Protein AF-A0A7X9WNB0-F1 (afdb_monomer_lite)

Radius of gyration: 32.11 Å; chains: 1; bounding box: 47×57×97 Å

Foldseek 3Di:
DDDDDDDDDDDDDPPPDPPPPPDPDDDPQAWDWDFDADPPDPPRTDIDTGGPVVVCVVVVVVPPDDPDPPPDDD

Structure (mmCIF, N/CA/C/O backbone):
data_AF-A0A7X9WNB0-F1
#
_entry.id   AF-A0A7X9WNB0-F1
#
loop_
_atom_site.group_PDB
_atom_site.id
_atom_site.type_symbol
_atom_site.label_atom_id
_atom_site.label_alt_id
_atom_site.label_comp_id
_atom_site.label_asym_id
_atom_site.label_entity_id
_atom_site.label_seq_id
_atom_site.pdbx_PDB_ins_code
_atom_site.Cartn_x
_atom_site.Cartn_y
_atom_site.Cartn_z
_atom_site.occupancy
_atom_site.B_iso_or_equiv
_atom_site.auth_seq_id
_atom_site.auth_comp_id
_atom_site.auth_asym_id
_atom_site.auth_atom_id
_atom_site.pdbx_PDB_model_num
ATOM 1 N N . MET A 1 1 ? -4.286 24.916 72.323 1.00 50.78 1 MET A N 1
ATOM 2 C CA . MET A 1 1 ? -5.762 24.917 72.293 1.00 50.78 1 MET A CA 1
ATOM 3 C C . MET A 1 1 ? -6.211 26.014 71.339 1.00 50.78 1 MET A C 1
ATOM 5 O O . MET A 1 1 ? -6.143 27.165 71.724 1.00 50.78 1 MET A O 1
ATOM 9 N N . PHE A 1 2 ? -6.533 25.666 70.091 1.00 51.72 2 PHE A N 1
ATOM 10 C CA . PHE A 1 2 ? -7.614 26.252 69.283 1.00 51.72 2 PHE A CA 1
ATOM 11 C C . PHE A 1 2 ? -7.740 25.396 68.018 1.00 51.72 2 PHE A C 1
ATOM 13 O O . PHE A 1 2 ? -6.908 25.434 67.117 1.00 51.72 2 PHE A O 1
ATOM 20 N N . VAL A 1 3 ? -8.742 24.524 68.051 1.00 57.94 3 VAL A N 1
ATOM 21 C CA . VAL A 1 3 ? -9.186 23.672 66.951 1.00 57.94 3 VAL A CA 1
ATOM 22 C C . VAL A 1 3 ? -9.988 24.561 66.005 1.00 57.94 3 VAL A C 1
ATOM 24 O O . VAL A 1 3 ? -10.976 25.145 66.436 1.00 57.94 3 VAL A O 1
ATOM 27 N N . PHE A 1 4 ? -9.597 24.650 64.736 1.00 55.28 4 PHE A N 1
ATOM 28 C CA . PHE A 1 4 ? -10.479 25.135 63.673 1.00 55.28 4 PHE A CA 1
ATOM 29 C C . PHE A 1 4 ? -10.512 24.093 62.557 1.00 55.28 4 PHE A C 1
ATOM 31 O O . PHE A 1 4 ? -9.762 24.140 61.586 1.00 55.28 4 PHE A O 1
ATOM 38 N N . ALA A 1 5 ? -11.375 23.098 62.761 1.00 61.12 5 ALA A N 1
ATOM 39 C CA . ALA A 1 5 ? -11.783 22.142 61.748 1.00 61.12 5 ALA A CA 1
ATOM 40 C C . ALA 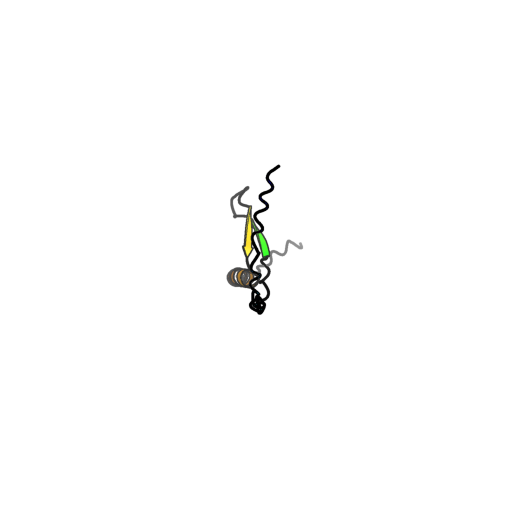A 1 5 ? -12.812 22.822 60.833 1.00 61.12 5 ALA A C 1
ATOM 42 O O . ALA A 1 5 ? -13.977 22.969 61.198 1.00 61.12 5 ALA A O 1
ATOM 43 N N . VAL A 1 6 ? -12.378 23.269 59.654 1.00 68.56 6 VAL A N 1
ATOM 44 C CA . VAL A 1 6 ? -13.286 23.736 58.600 1.00 68.56 6 VAL A CA 1
ATOM 45 C C . VAL A 1 6 ? -13.755 22.511 57.820 1.00 68.56 6 VAL A C 1
ATOM 47 O O . VAL A 1 6 ? -13.040 21.978 56.976 1.00 68.56 6 VAL A O 1
ATOM 50 N N . VAL A 1 7 ? -14.955 22.036 58.153 1.00 65.25 7 VAL A N 1
ATOM 51 C CA . VAL A 1 7 ? -15.663 20.977 57.426 1.00 65.25 7 VAL A CA 1
ATOM 52 C C . VAL A 1 7 ? -16.343 21.622 56.216 1.00 65.25 7 VAL A C 1
ATOM 54 O O . VAL A 1 7 ? -17.369 22.281 56.358 1.00 65.25 7 VAL A O 1
ATOM 57 N N . MET A 1 8 ? -15.761 21.471 55.024 1.00 61.62 8 MET A N 1
ATOM 58 C CA . MET A 1 8 ? -16.448 21.789 53.768 1.00 61.62 8 MET A CA 1
ATOM 59 C C . MET A 1 8 ? -17.307 20.592 53.348 1.00 61.62 8 MET A C 1
ATOM 61 O O . MET A 1 8 ? -16.790 19.527 53.016 1.00 61.62 8 MET A O 1
ATOM 65 N N . SER A 1 9 ? -18.627 20.776 53.376 1.00 54.00 9 SER A N 1
ATOM 66 C CA . SER A 1 9 ? -19.612 19.812 52.884 1.00 54.00 9 SER A CA 1
ATOM 67 C C . SER A 1 9 ? -19.479 19.623 51.371 1.00 54.00 9 SER A C 1
ATOM 69 O O . SER A 1 9 ? -19.638 20.573 50.604 1.00 54.00 9 SER A O 1
ATOM 71 N N . LEU A 1 10 ? -19.220 18.388 50.938 1.00 56.97 10 LEU A N 1
ATOM 72 C CA . LEU A 1 10 ? -19.278 17.992 49.532 1.00 56.97 10 LEU A CA 1
ATOM 73 C C . LEU A 1 10 ? -20.747 17.914 49.089 1.00 56.97 10 LEU A C 1
ATOM 75 O O . LEU A 1 10 ? -21.492 17.044 49.538 1.00 56.97 10 LEU A O 1
ATOM 79 N N . ALA A 1 11 ? -21.156 18.800 48.180 1.00 54.25 11 ALA A N 1
ATOM 80 C CA . ALA A 1 11 ? -22.393 18.641 47.428 1.00 54.25 11 ALA A CA 1
ATOM 81 C C . ALA A 1 11 ? -22.202 17.520 46.392 1.00 54.25 11 ALA A C 1
ATOM 83 O O . ALA A 1 11 ? -21.486 17.684 45.404 1.00 54.25 11 ALA A O 1
ATOM 84 N N . ALA A 1 12 ? -22.820 16.366 46.638 1.00 57.28 12 ALA A N 1
ATOM 85 C CA . ALA A 1 12 ? -22.878 15.266 45.687 1.00 57.28 12 ALA A CA 1
ATOM 86 C C . ALA A 1 12 ? -23.871 15.617 44.568 1.00 57.28 12 ALA A C 1
ATOM 88 O O . ALA A 1 12 ? -25.083 15.495 44.733 1.00 57.28 12 ALA A O 1
ATOM 89 N N . ILE A 1 13 ? -23.357 16.080 43.431 1.00 60.25 13 ILE A N 1
ATOM 90 C CA . ILE A 1 13 ? -24.137 16.185 42.199 1.00 60.25 13 ILE A CA 1
ATOM 91 C C . ILE A 1 13 ? -24.332 14.775 41.629 1.00 60.25 13 ILE A C 1
ATOM 93 O O . ILE A 1 13 ? -23.380 14.103 41.235 1.00 60.25 13 ILE A O 1
ATOM 97 N N . ALA A 1 14 ? -25.571 14.294 41.625 1.00 51.44 14 ALA A N 1
ATOM 98 C CA . ALA A 1 14 ? -25.934 13.086 40.901 1.00 51.44 14 ALA A CA 1
ATOM 99 C C . ALA A 1 14 ? -25.737 13.365 39.404 1.00 51.44 14 ALA A C 1
ATOM 101 O O . ALA A 1 14 ? -26.493 14.121 38.797 1.00 51.44 14 ALA A O 1
ATOM 102 N N . GLN A 1 15 ? -24.659 12.829 38.833 1.00 59.66 15 GLN A N 1
ATOM 103 C CA . GLN A 1 15 ? -24.425 12.875 37.397 1.00 59.66 15 GLN A CA 1
ATOM 104 C C . GLN A 1 15 ? -25.293 11.791 36.763 1.00 59.66 15 GLN A C 1
ATOM 106 O O . GLN A 1 15 ? -24.972 10.607 36.855 1.00 59.66 15 GLN A O 1
ATOM 111 N N . ASP A 1 16 ? -26.399 12.205 36.145 1.00 59.34 16 ASP A N 1
ATOM 112 C CA . ASP A 1 16 ? -27.103 11.401 35.150 1.00 59.34 16 ASP A CA 1
ATOM 113 C C . ASP A 1 16 ? -26.093 11.082 34.042 1.00 59.34 16 ASP A C 1
ATOM 115 O O . ASP A 1 16 ? -25.717 11.936 33.233 1.00 59.34 16 ASP A O 1
ATOM 119 N N . ALA A 1 17 ? -25.539 9.872 34.093 1.00 65.75 17 ALA A N 1
ATOM 120 C CA . ALA A 1 17 ? -24.554 9.426 33.131 1.00 65.75 17 ALA A CA 1
ATOM 121 C C . ALA A 1 17 ? -25.262 9.253 31.779 1.00 65.75 17 ALA A C 1
ATOM 123 O O . ALA A 1 17 ? -26.194 8.449 31.688 1.00 65.75 17 ALA A O 1
ATOM 124 N N . PRO A 1 18 ? -24.845 9.960 30.713 1.00 61.81 18 PRO A N 1
ATOM 125 C CA . PRO A 1 18 ? -25.395 9.704 29.396 1.00 61.81 18 PRO A CA 1
ATOM 126 C C . PRO A 1 18 ? -25.060 8.261 29.022 1.00 61.81 18 PRO A C 1
ATOM 128 O O . PRO A 1 18 ? -23.889 7.872 28.986 1.00 61.81 18 PRO A O 1
ATOM 131 N N . VAL A 1 19 ? -26.097 7.462 28.763 1.00 61.66 19 VAL A N 1
ATOM 132 C CA . VAL A 1 19 ? -25.959 6.126 28.185 1.00 61.66 19 VAL A CA 1
ATOM 133 C C . VAL A 1 19 ? -25.261 6.300 26.841 1.00 61.66 19 VAL A C 1
ATOM 135 O O . VAL A 1 19 ? -25.860 6.719 25.852 1.00 61.66 19 VAL A O 1
ATOM 138 N N . GLN A 1 20 ? -23.957 6.030 26.826 1.00 64.00 20 GLN A N 1
ATOM 139 C CA . GLN A 1 20 ? -23.172 5.989 25.607 1.00 64.00 20 GLN A CA 1
ATOM 140 C C . GLN A 1 20 ? -23.593 4.735 24.854 1.00 64.00 20 GLN A C 1
ATOM 142 O O . GLN A 1 20 ? -23.090 3.638 25.099 1.00 64.00 20 GLN A O 1
ATOM 147 N N . THR A 1 21 ? -24.557 4.896 23.951 1.00 62.69 21 THR A N 1
ATOM 148 C CA . THR A 1 21 ? -24.812 3.930 22.889 1.00 62.69 21 THR A CA 1
ATOM 149 C C . THR A 1 21 ? -23.492 3.731 22.159 1.00 62.69 21 THR A C 1
ATOM 151 O O . THR A 1 21 ? -23.031 4.620 21.444 1.00 62.69 21 THR A O 1
ATOM 154 N N . GLN A 1 22 ? -22.842 2.593 22.407 1.00 65.31 22 GLN A N 1
ATOM 155 C CA . GLN A 1 22 ? -21.598 2.233 21.747 1.00 65.31 22 GLN A CA 1
ATOM 156 C C . GLN A 1 22 ? -21.893 2.156 20.253 1.00 65.31 22 GLN A C 1
ATOM 158 O O . GLN A 1 22 ? -22.572 1.242 19.786 1.00 65.31 22 GLN A O 1
ATOM 163 N N . ALA A 1 23 ? -21.426 3.160 19.513 1.00 65.88 23 ALA A N 1
ATOM 164 C CA . ALA A 1 23 ? -21.419 3.114 18.068 1.00 65.88 23 ALA A CA 1
ATOM 165 C C . ALA A 1 23 ? -20.604 1.880 17.674 1.00 65.88 23 ALA A C 1
ATOM 167 O O . ALA A 1 23 ? -19.402 1.805 17.937 1.00 65.88 23 ALA A O 1
ATOM 168 N N . VAL A 1 24 ? -21.280 0.884 17.103 1.00 65.75 24 VAL A N 1
ATOM 169 C CA . VAL A 1 24 ? -20.634 -0.279 16.502 1.00 65.75 24 VAL A CA 1
ATOM 170 C C . VAL A 1 24 ? -19.773 0.262 15.370 1.00 65.75 24 VAL A C 1
ATOM 172 O O . VAL A 1 24 ? -20.285 0.613 14.306 1.00 65.75 24 VAL A O 1
ATOM 175 N N . ASN A 1 25 ? -18.472 0.406 15.625 1.00 64.75 25 ASN A N 1
ATOM 176 C CA . ASN A 1 25 ? -17.533 0.771 14.579 1.00 64.75 25 ASN A CA 1
ATOM 177 C C . ASN A 1 25 ? -17.622 -0.307 13.491 1.00 64.75 25 ASN A C 1
ATOM 179 O O . ASN A 1 25 ? -17.596 -1.500 13.819 1.00 64.75 25 ASN A O 1
ATOM 183 N N . PRO A 1 26 ? -17.774 0.080 12.212 1.00 65.44 26 PRO A N 1
ATOM 184 C CA . PRO A 1 26 ? -17.772 -0.881 11.123 1.00 65.44 26 PRO A CA 1
ATOM 185 C C . PRO A 1 26 ? -16.492 -1.723 11.210 1.00 65.44 26 PRO A C 1
ATOM 187 O O . PRO A 1 26 ? -15.452 -1.188 11.607 1.00 65.44 26 PRO A O 1
ATOM 190 N N . PRO A 1 27 ? -16.560 -3.029 10.891 1.00 68.12 27 PRO A N 1
ATOM 191 C CA . PRO A 1 27 ? -15.434 -3.936 11.053 1.00 68.12 27 PRO A CA 1
ATOM 192 C C . PRO A 1 27 ? -14.220 -3.340 10.355 1.00 68.12 27 PRO A C 1
ATOM 194 O O . PRO A 1 27 ? -14.238 -3.125 9.144 1.00 68.12 27 PRO A O 1
ATOM 197 N N . GLU A 1 28 ? -13.198 -3.027 11.147 1.00 68.75 28 GLU A N 1
ATOM 198 C CA . GLU A 1 28 ? -11.996 -2.364 10.669 1.00 68.75 28 GLU A CA 1
ATOM 199 C C . GLU A 1 28 ? -11.410 -3.203 9.531 1.00 68.75 28 GLU A C 1
ATOM 201 O O . GLU A 1 28 ? -10.973 -4.342 9.738 1.00 68.75 28 GLU A O 1
ATOM 206 N N . GLU A 1 29 ? -11.454 -2.681 8.302 1.00 74.44 29 GLU A N 1
ATOM 207 C CA . GLU A 1 29 ? -10.889 -3.387 7.160 1.00 74.44 29 GLU A CA 1
ATOM 208 C C . GLU A 1 29 ? -9.403 -3.634 7.428 1.00 74.44 29 GLU A C 1
ATOM 210 O O . GLU A 1 29 ? -8.591 -2.707 7.526 1.00 74.44 29 GLU A O 1
ATOM 215 N N . ARG A 1 30 ? -9.039 -4.914 7.562 1.00 81.75 30 ARG A N 1
ATOM 216 C CA . ARG A 1 30 ? -7.670 -5.311 7.889 1.00 81.75 30 ARG A CA 1
ATOM 217 C C . ARG A 1 30 ? -6.718 -4.809 6.806 1.00 81.75 30 ARG A C 1
ATOM 219 O O . ARG A 1 30 ? -6.837 -5.165 5.630 1.00 81.75 30 ARG A O 1
ATOM 226 N N . LYS A 1 31 ? -5.735 -4.009 7.218 1.00 86.50 31 LYS A N 1
ATOM 227 C CA . LYS A 1 31 ? -4.653 -3.545 6.346 1.00 86.50 31 LYS A CA 1
ATOM 228 C C . LYS A 1 31 ? -3.634 -4.668 6.153 1.00 86.50 31 LYS A C 1
ATOM 230 O O . LYS A 1 31 ? -3.165 -5.272 7.112 1.00 86.50 31 LYS A O 1
ATOM 235 N N . ILE A 1 32 ? -3.269 -4.924 4.904 1.00 88.19 32 ILE A N 1
ATOM 236 C CA . ILE A 1 32 ? -2.274 -5.911 4.485 1.00 88.19 32 ILE A CA 1
ATOM 237 C C . ILE A 1 32 ? -0.995 -5.160 4.110 1.00 88.19 32 ILE A C 1
ATOM 239 O O . ILE A 1 32 ? -1.004 -4.316 3.209 1.00 88.19 32 ILE A O 1
ATOM 243 N N . CYS A 1 33 ? 0.108 -5.472 4.792 1.00 91.38 33 CYS A N 1
ATOM 244 C CA . CYS A 1 33 ? 1.418 -4.871 4.547 1.00 91.38 33 CYS A CA 1
ATOM 245 C C . CYS A 1 33 ? 2.293 -5.776 3.672 1.00 91.38 33 CYS A C 1
ATOM 247 O O . CYS A 1 33 ? 2.715 -6.840 4.122 1.00 91.38 33 CYS A O 1
ATOM 249 N N . LYS A 1 34 ? 2.631 -5.339 2.455 1.00 87.62 34 LYS A N 1
ATOM 250 C CA . LYS A 1 34 ? 3.550 -6.047 1.548 1.00 87.62 34 LYS A CA 1
ATOM 251 C C . LYS A 1 34 ? 4.872 -5.282 1.422 1.00 87.62 34 LYS A C 1
ATOM 253 O O . LYS A 1 34 ? 4.892 -4.050 1.416 1.00 87.62 34 LYS A O 1
ATOM 258 N N . ARG A 1 35 ? 6.000 -5.996 1.333 1.00 88.12 35 ARG A N 1
ATOM 259 C CA . ARG A 1 35 ? 7.291 -5.398 0.948 1.00 88.12 35 ARG A CA 1
ATOM 260 C C . ARG A 1 35 ? 7.347 -5.329 -0.574 1.00 88.12 35 ARG A C 1
ATOM 262 O O . ARG A 1 35 ? 7.200 -6.350 -1.229 1.00 88.12 35 ARG A O 1
ATOM 269 N N . THR A 1 36 ? 7.544 -4.134 -1.112 1.00 84.56 36 THR A N 1
ATOM 270 C CA . THR A 1 36 ? 7.710 -3.889 -2.547 1.00 84.56 36 THR A CA 1
ATOM 271 C C . THR A 1 36 ? 9.146 -3.459 -2.787 1.00 84.56 36 THR A C 1
ATOM 273 O O . THR A 1 36 ? 9.634 -2.550 -2.113 1.00 84.56 36 THR A O 1
ATOM 276 N N . GLN A 1 37 ? 9.828 -4.131 -3.708 1.00 83.94 37 GLN A N 1
ATOM 277 C CA . GLN A 1 37 ? 11.167 -3.750 -4.136 1.00 83.94 37 GLN A CA 1
ATOM 278 C C . GLN A 1 37 ? 11.043 -2.738 -5.271 1.00 83.94 37 GLN A C 1
ATOM 280 O O . GLN A 1 37 ? 10.383 -3.010 -6.269 1.00 83.94 37 GLN A O 1
ATOM 285 N N . ASP A 1 38 ? 11.643 -1.565 -5.100 1.00 82.25 38 ASP A N 1
ATOM 286 C CA . ASP A 1 38 ? 11.795 -0.608 -6.189 1.00 82.25 38 ASP A CA 1
ATOM 287 C C . ASP A 1 38 ? 12.790 -1.165 -7.213 1.00 82.25 38 ASP A C 1
ATOM 289 O O . ASP A 1 38 ? 13.944 -1.468 -6.879 1.00 82.25 38 ASP A O 1
ATOM 293 N N . THR A 1 39 ? 12.332 -1.374 -8.445 1.00 80.12 39 THR A N 1
ATOM 294 C CA . THR A 1 39 ? 13.149 -1.954 -9.510 1.00 80.12 39 THR A CA 1
ATOM 295 C C . THR A 1 39 ? 14.299 -0.999 -9.836 1.00 80.12 39 THR A C 1
ATOM 297 O O . THR A 1 39 ? 14.077 0.147 -10.206 1.00 80.12 39 THR A O 1
ATOM 300 N N . GLY A 1 40 ? 15.542 -1.464 -9.684 1.00 78.19 40 GLY A N 1
ATOM 301 C CA . GLY A 1 40 ? 16.746 -0.661 -9.939 1.00 78.19 40 GLY A CA 1
ATOM 302 C C . GLY A 1 40 ? 17.435 -0.101 -8.691 1.00 78.19 40 GLY A C 1
ATOM 303 O O . GLY A 1 40 ? 18.527 0.450 -8.807 1.00 78.19 40 GLY A O 1
ATOM 304 N N . SER A 1 41 ? 16.877 -0.292 -7.489 1.00 76.31 41 SER A N 1
ATOM 305 C CA . SER A 1 41 ? 17.539 0.111 -6.242 1.00 76.31 41 SER A CA 1
ATOM 306 C C . SER A 1 41 ? 17.827 -1.078 -5.326 1.00 76.31 41 SER A C 1
ATOM 308 O O . SER A 1 41 ? 16.920 -1.764 -4.855 1.00 76.31 41 SER A O 1
ATOM 310 N N . ARG A 1 42 ? 19.111 -1.286 -4.994 1.00 71.38 42 ARG A N 1
ATOM 311 C CA . ARG A 1 42 ? 19.560 -2.323 -4.038 1.00 71.38 42 ARG A CA 1
ATOM 312 C C . ARG A 1 42 ? 19.027 -2.093 -2.616 1.00 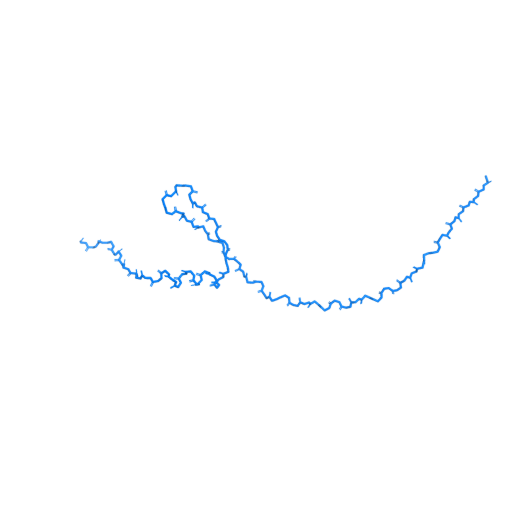71.38 42 ARG A C 1
ATOM 314 O O . ARG A 1 42 ? 18.909 -3.048 -1.860 1.00 71.38 42 ARG A O 1
ATOM 321 N N . MET A 1 43 ? 18.677 -0.851 -2.273 1.00 76.44 43 MET A N 1
ATOM 322 C CA . MET A 1 43 ? 18.049 -0.471 -0.997 1.00 76.44 43 MET A CA 1
ATOM 323 C C . MET A 1 43 ? 16.565 -0.090 -1.145 1.00 76.44 43 MET A C 1
ATOM 325 O O . MET A 1 43 ? 15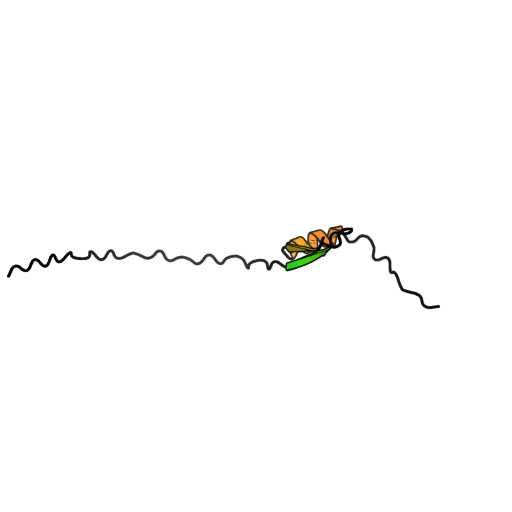.934 0.318 -0.176 1.00 76.44 43 MET A O 1
ATOM 329 N N . GLY A 1 44 ? 15.973 -0.243 -2.332 1.00 71.62 44 GLY A N 1
ATOM 330 C CA . GLY A 1 44 ? 14.624 0.235 -2.658 1.00 71.62 44 GLY A CA 1
ATOM 331 C C . GLY A 1 44 ? 13.471 -0.560 -2.045 1.00 71.62 44 GLY A C 1
ATOM 332 O O . GLY A 1 44 ? 12.344 -0.470 -2.524 1.00 71.62 44 GLY A O 1
ATOM 333 N N . SER A 1 45 ? 13.702 -1.391 -1.030 1.00 79.12 45 SER A N 1
ATOM 334 C CA . SER A 1 45 ? 12.612 -2.144 -0.413 1.00 79.12 45 SER A CA 1
ATOM 335 C C . SER A 1 45 ? 11.788 -1.235 0.502 1.00 79.12 45 SER A C 1
ATOM 337 O O . SER A 1 45 ? 12.254 -0.851 1.574 1.00 79.12 45 SER A O 1
ATOM 339 N N . LYS A 1 46 ? 10.543 -0.938 0.116 1.00 85.62 46 LYS A N 1
ATOM 340 C CA . LYS A 1 46 ? 9.569 -0.209 0.944 1.00 85.62 46 LYS A CA 1
ATOM 341 C C . LYS A 1 46 ? 8.434 -1.123 1.397 1.00 85.62 46 LYS A C 1
ATOM 343 O O . LYS A 1 46 ? 8.037 -2.043 0.684 1.00 85.62 46 LYS A O 1
ATOM 348 N N . ARG A 1 47 ? 7.898 -0.893 2.598 1.00 88.56 47 ARG A N 1
ATOM 349 C CA . ARG A 1 47 ? 6.703 -1.594 3.098 1.00 88.56 47 ARG A CA 1
ATOM 350 C C . ARG A 1 47 ? 5.477 -0.735 2.806 1.00 88.56 47 ARG A C 1
ATOM 352 O O . ARG A 1 47 ? 5.404 0.395 3.269 1.00 88.56 47 ARG A O 1
ATOM 359 N N . ILE A 1 48 ? 4.524 -1.280 2.058 1.00 89.38 48 ILE A N 1
ATOM 360 C CA . ILE A 1 48 ? 3.265 -0.617 1.713 1.00 89.38 48 ILE A CA 1
ATOM 361 C C . ILE A 1 48 ? 2.144 -1.355 2.436 1.00 89.38 48 ILE A C 1
ATOM 363 O O . ILE A 1 48 ? 2.023 -2.569 2.288 1.00 89.38 48 ILE A O 1
ATOM 367 N N . CYS A 1 49 ? 1.344 -0.636 3.221 1.00 90.19 49 CYS A N 1
ATOM 368 C CA . CYS A 1 49 ? 0.197 -1.180 3.945 1.00 90.19 49 CYS A CA 1
ATOM 369 C C . CYS A 1 49 ? -1.091 -0.598 3.371 1.00 90.19 49 CYS A C 1
ATOM 371 O O . CYS A 1 49 ? -1.279 0.615 3.407 1.00 90.19 49 CYS A O 1
ATOM 373 N N . LYS A 1 50 ? -1.954 -1.464 2.843 1.00 88.81 50 LYS A N 1
ATOM 374 C CA . LYS A 1 50 ? -3.194 -1.103 2.139 1.00 88.81 50 LYS A CA 1
ATOM 375 C C . LYS A 1 50 ? -4.303 -2.107 2.439 1.00 88.81 50 LYS A C 1
ATOM 377 O O . LYS A 1 50 ? -4.003 -3.218 2.877 1.00 88.81 50 LYS A O 1
ATOM 382 N N . THR A 1 51 ? -5.566 -1.744 2.239 1.00 90.69 51 THR A N 1
ATOM 383 C CA . THR A 1 51 ? -6.695 -2.675 2.417 1.00 90.69 51 THR A CA 1
ATOM 384 C C . THR A 1 51 ? -6.724 -3.729 1.310 1.00 90.69 51 THR A C 1
ATOM 386 O O . THR A 1 51 ? -6.087 -3.591 0.262 1.00 90.69 51 THR A O 1
ATOM 389 N N . ALA A 1 52 ? -7.474 -4.813 1.522 1.00 85.69 52 ALA A N 1
ATOM 390 C CA . ALA A 1 52 ? -7.656 -5.835 0.493 1.00 85.69 52 ALA A CA 1
ATOM 391 C C . ALA A 1 52 ? -8.285 -5.261 -0.791 1.00 85.69 52 ALA A C 1
ATOM 393 O O . ALA A 1 52 ? -7.898 -5.659 -1.888 1.00 85.69 52 ALA A O 1
ATOM 394 N N . ALA A 1 53 ? -9.218 -4.310 -0.668 1.00 85.69 53 ALA A N 1
ATOM 395 C CA . ALA A 1 53 ? -9.834 -3.639 -1.811 1.00 85.69 53 ALA A CA 1
ATOM 396 C C . ALA A 1 53 ? -8.804 -2.839 -2.625 1.00 85.69 53 ALA A C 1
ATOM 398 O O . ALA A 1 53 ? -8.744 -2.975 -3.847 1.00 85.69 53 ALA A O 1
ATOM 399 N N . GLU A 1 54 ? -7.935 -2.085 -1.949 1.00 86.12 54 GLU A N 1
ATOM 400 C CA . GLU A 1 54 ? -6.859 -1.332 -2.598 1.00 86.12 54 GLU A CA 1
ATOM 401 C C . GLU A 1 54 ? -5.849 -2.246 -3.309 1.00 86.12 54 GLU A C 1
ATOM 403 O O . GLU A 1 54 ? -5.410 -1.933 -4.414 1.00 86.12 54 GLU A O 1
ATOM 408 N N . TRP A 1 55 ? -5.486 -3.386 -2.710 1.00 88.56 55 TRP A N 1
ATOM 409 C CA . TRP A 1 55 ? -4.597 -4.359 -3.357 1.00 88.56 55 TRP A CA 1
ATOM 410 C C . TRP A 1 55 ? -5.208 -4.944 -4.629 1.00 88.56 55 TRP A C 1
ATOM 412 O O . TRP A 1 55 ? -4.536 -4.969 -5.658 1.00 88.56 55 TRP A O 1
ATOM 422 N N . ARG A 1 56 ? -6.488 -5.338 -4.591 1.00 85.50 56 ARG A N 1
ATOM 423 C CA . ARG A 1 56 ? -7.194 -5.853 -5.776 1.00 85.50 56 ARG A CA 1
ATOM 424 C C . ARG A 1 56 ? -7.262 -4.822 -6.900 1.00 85.50 56 ARG A C 1
ATOM 426 O O . ARG A 1 56 ? -7.099 -5.190 -8.058 1.00 85.50 56 ARG A O 1
ATOM 433 N N . ALA A 1 57 ? -7.463 -3.546 -6.570 1.00 86.44 57 ALA A N 1
ATOM 434 C CA . ALA A 1 57 ? -7.478 -2.470 -7.560 1.00 86.44 57 ALA A CA 1
ATOM 435 C C . ALA A 1 57 ? -6.121 -2.317 -8.276 1.00 86.44 57 ALA A C 1
ATOM 437 O O . ALA A 1 57 ? -6.083 -2.119 -9.488 1.00 86.44 57 ALA A O 1
ATOM 438 N N . MET A 1 58 ? -5.006 -2.462 -7.552 1.00 82.38 58 MET A N 1
ATOM 439 C CA . MET A 1 58 ? -3.657 -2.393 -8.136 1.00 82.38 58 MET A CA 1
ATOM 440 C C . MET A 1 58 ? -3.289 -3.649 -8.944 1.00 82.38 58 MET A C 1
ATOM 442 O O . MET A 1 58 ? -2.658 -3.550 -9.996 1.00 82.38 58 MET A O 1
ATOM 446 N N . GLU A 1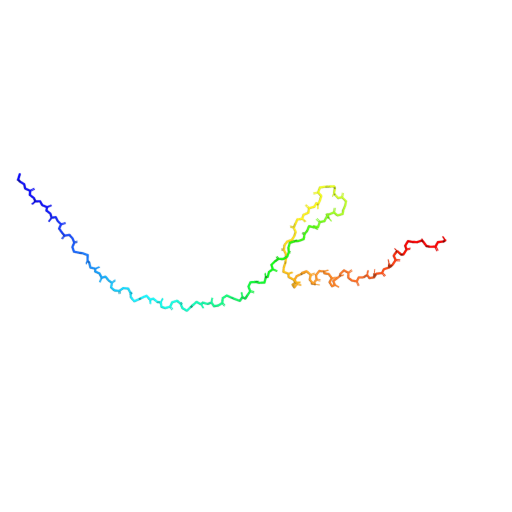 59 ? -3.690 -4.831 -8.473 1.00 79.69 59 GLU A N 1
ATOM 447 C CA . GLU A 1 59 ? -3.429 -6.109 -9.150 1.00 79.69 59 GLU A CA 1
ATOM 448 C C . GLU A 1 59 ? -4.274 -6.252 -10.428 1.00 79.69 59 GLU A C 1
ATOM 450 O O . GLU A 1 59 ? -3.769 -6.710 -11.452 1.00 79.69 59 GLU A O 1
ATOM 455 N N . GLY A 1 60 ? -5.522 -5.771 -10.415 1.00 68.88 60 GLY A N 1
ATOM 456 C CA . GLY A 1 60 ? -6.403 -5.757 -11.586 1.00 68.88 60 GLY A CA 1
ATOM 457 C C . GLY A 1 60 ? -5.867 -4.923 -12.756 1.00 68.88 60 GLY A C 1
ATOM 458 O O . GLY A 1 60 ? -6.102 -5.277 -13.907 1.00 68.88 60 GLY A O 1
ATOM 459 N N . ALA A 1 61 ? -5.087 -3.872 -12.480 1.00 61.41 61 ALA A N 1
ATOM 460 C CA . ALA A 1 61 ? -4.441 -3.053 -13.509 1.00 61.41 61 ALA A CA 1
ATOM 461 C C . ALA A 1 61 ? -3.166 -3.693 -14.098 1.00 61.41 61 ALA A C 1
ATOM 463 O O . ALA A 1 61 ? -2.751 -3.335 -15.197 1.00 61.41 61 ALA A O 1
ATOM 464 N N . SER A 1 62 ? -2.548 -4.645 -13.388 1.00 59.97 62 SER A N 1
ATOM 465 C CA . SER A 1 62 ? -1.297 -5.310 -13.797 1.00 59.97 62 SER A CA 1
ATOM 466 C C . SER A 1 62 ? -1.520 -6.622 -14.560 1.00 59.97 62 SER A C 1
ATOM 468 O O . SER A 1 62 ? -0.554 -7.290 -14.925 1.00 59.97 62 SER A O 1
ATOM 470 N N . ASN A 1 63 ? -2.773 -7.015 -14.810 1.00 57.75 63 ASN A N 1
ATOM 471 C CA . ASN A 1 63 ? -3.134 -8.300 -15.415 1.00 57.75 63 ASN A CA 1
ATOM 472 C C . ASN A 1 63 ? -2.976 -8.300 -16.950 1.00 57.75 63 ASN A C 1
ATOM 474 O O . ASN A 1 63 ? -3.864 -8.686 -17.706 1.00 57.75 63 ASN A O 1
ATOM 478 N N . GLY A 1 64 ? -1.823 -7.825 -17.418 1.00 58.97 64 GLY A N 1
ATOM 479 C CA . GLY A 1 64 ? -1.371 -7.948 -18.792 1.00 58.97 64 GLY A CA 1
ATOM 480 C C . GLY A 1 64 ? -0.405 -9.120 -18.919 1.00 58.97 64 GLY A C 1
ATOM 481 O O . GLY A 1 64 ? 0.803 -8.922 -18.845 1.00 58.97 64 GLY A O 1
ATOM 482 N N . ASN A 1 65 ? -0.963 -10.303 -19.203 1.00 58.16 65 ASN A N 1
ATOM 483 C CA . ASN A 1 65 ? -0.318 -11.447 -19.860 1.00 58.16 65 ASN A CA 1
ATOM 484 C C . ASN A 1 65 ? 0.594 -12.377 -19.005 1.00 58.16 65 ASN A C 1
ATOM 486 O O . ASN A 1 65 ? 1.778 -12.087 -18.823 1.00 58.16 65 ASN A O 1
ATOM 490 N N . PRO A 1 66 ? 0.117 -13.583 -18.616 1.00 61.16 66 PRO A N 1
ATOM 491 C CA . PRO A 1 66 ? 0.984 -14.682 -18.201 1.00 61.16 66 PRO A CA 1
ATOM 492 C C . PRO A 1 66 ? 1.641 -15.296 -19.447 1.00 61.16 66 PRO A C 1
ATOM 494 O O . PRO A 1 66 ? 1.172 -16.292 -19.993 1.00 61.16 66 PRO A O 1
ATOM 497 N N . ARG A 1 67 ? 2.738 -14.706 -19.939 1.00 57.44 67 ARG A N 1
ATOM 498 C CA . ARG A 1 67 ? 3.625 -15.439 -20.855 1.00 57.44 67 ARG A CA 1
ATOM 499 C C . ARG A 1 67 ? 4.528 -16.334 -20.025 1.00 57.44 67 ARG A C 1
ATOM 501 O O . ARG A 1 67 ? 5.572 -15.908 -19.546 1.00 57.44 67 ARG A O 1
ATOM 508 N N . ASN A 1 68 ? 4.032 -17.556 -19.851 1.00 60.12 68 ASN A N 1
ATOM 509 C CA . ASN A 1 68 ? 4.779 -18.775 -19.574 1.00 60.12 68 ASN A CA 1
ATOM 510 C C . ASN A 1 68 ? 6.230 -18.674 -20.066 1.00 60.12 68 ASN A C 1
ATOM 512 O O . ASN A 1 68 ? 6.486 -18.737 -21.267 1.00 60.12 68 ASN A O 1
ATOM 516 N N . GLY A 1 69 ? 7.163 -18.535 -19.131 1.00 55.78 69 GLY A N 1
ATOM 517 C CA . GLY A 1 69 ? 8.535 -18.988 -19.309 1.00 55.78 69 GLY A CA 1
ATOM 518 C C . GLY A 1 69 ? 8.624 -20.394 -18.737 1.00 55.78 69 GLY A C 1
ATOM 519 O O . GLY A 1 69 ? 9.049 -20.554 -17.599 1.00 55.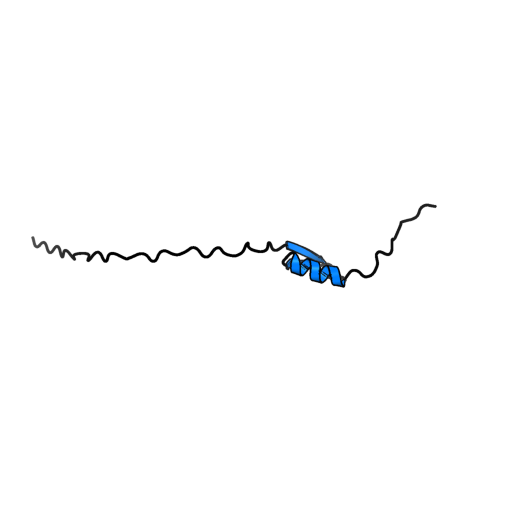78 69 GLY A O 1
ATOM 520 N N . ASP A 1 70 ? 8.140 -21.381 -19.490 1.00 60.03 70 ASP A N 1
ATOM 521 C CA . ASP A 1 70 ? 8.427 -22.795 -19.238 1.00 60.03 70 ASP A CA 1
ATOM 522 C C . ASP A 1 70 ? 9.929 -23.016 -19.504 1.00 60.03 70 ASP A C 1
ATOM 524 O O . ASP A 1 70 ? 10.388 -22.747 -20.622 1.00 60.03 70 ASP A O 1
ATOM 528 N N . PRO A 1 71 ? 10.744 -23.381 -18.498 1.00 63.94 71 PRO A N 1
ATOM 529 C CA . PRO A 1 71 ? 12.156 -23.611 -18.719 1.00 63.94 71 PRO A CA 1
AT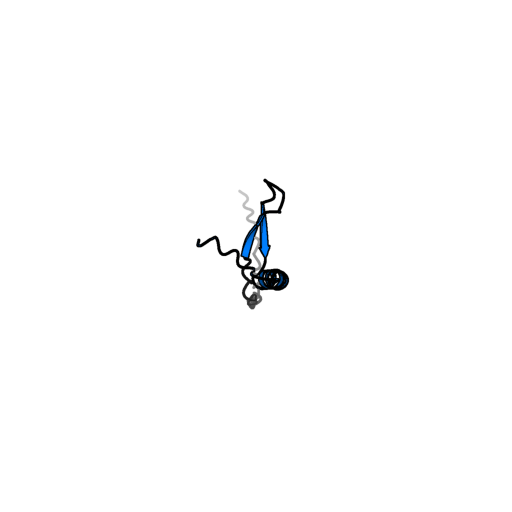OM 530 C C . PRO A 1 71 ? 12.343 -25.017 -19.292 1.00 63.94 71 PRO A C 1
ATOM 532 O O . PRO A 1 71 ? 12.218 -26.002 -18.577 1.00 63.94 71 PRO A O 1
ATOM 535 N N . GLY A 1 72 ? 12.685 -25.068 -20.580 1.00 61.50 72 GLY A N 1
ATOM 536 C CA . GLY A 1 72 ? 13.536 -26.086 -21.197 1.00 61.50 72 GLY A CA 1
ATOM 537 C C . GLY A 1 72 ? 13.280 -27.544 -20.813 1.00 61.50 72 GLY A C 1
ATOM 538 O O . GLY A 1 72 ? 13.874 -28.055 -19.868 1.00 61.50 72 GLY A O 1
ATOM 539 N N . GLN A 1 73 ? 12.540 -28.252 -21.662 1.00 59.34 73 GLN A N 1
ATOM 540 C CA . GLN A 1 73 ? 12.665 -29.702 -21.789 1.00 59.34 73 GLN A CA 1
ATOM 541 C C . GLN A 1 73 ? 13.142 -30.020 -23.211 1.00 59.34 73 GLN A C 1
ATOM 543 O O . GLN A 1 73 ? 12.343 -30.055 -24.145 1.00 59.34 73 GLN A O 1
ATOM 548 N N . ASN A 1 74 ? 14.463 -30.159 -23.364 1.00 62.12 74 ASN A N 1
ATOM 549 C CA . ASN A 1 74 ? 15.100 -30.867 -24.476 1.00 62.12 74 ASN A CA 1
ATOM 550 C C . ASN A 1 74 ? 15.544 -32.237 -23.974 1.00 62.12 74 ASN A C 1
ATOM 552 O O . ASN A 1 74 ? 16.233 -32.246 -22.928 1.00 62.12 74 ASN A O 1
#

Secondary structure (DSSP, 8-state):
------------------------PPP--PEEEEEEEPTT-TT-EEEEEEEHHHHHHHHHHT------------

Sequence (74 aa):
MFVFAVVMSLAAIAQDAPVQTQAVNPPEERKICKRTQDTGSRMGSKRICKTAAEWRAMEGASNGNPRNGDPGQN

pLDDT: mean 70.37, std 12.38, range [50.78, 91.38]